Protein 3MWZ (pdb70)

GO terms:
  GO:0004869 cysteine-type endopeptidase inhibitor activity (F, IDA)

InterPro domains:
  IPR000010 Cystatin domain [PF00031] (28-117)
  IPR000010 Cystatin domain [SM00043] (21-130)
  IPR000010 Cystatin domain [cd00042] (24-129)
  IPR018073 Proteinase inhibitor I25, cystatin, conserved site [PS00287] (69-82)
  IPR046350 Cystatin superfamily [SSF54403] (25-129)

Foldseek 3Di:
DDDDDDQKDWDDPVPDVVLQCQQVVQQVVQLPDPPGFFGKGFPDWGWIWHDDQKMKIKIKTKIFGWPGTSVDDDDRVPTDDDPPTDIWIKIWIWIFHVGDIDTPDIGIDDD

Structure (mmCIF, N/CA/C/O backbone):
data_3MWZ
#
_entry.id   3MWZ
#
_cell.length_a   95.267
_cell.length_b   95.267
_cell.length_c   95.267
_cell.angle_alpha   90.00
_cell.angle_beta   90.00
_cell.angle_gamma   90.00
#
_symmetry.space_group_name_H-M   'I 2 3'
#
loop_
_entity.id
_entity.type
_entity.pdbx_description
1 polymer 'sialostatin L2'
2 non-polymer 'SULFATE ION'
3 water water
#
loop_
_atom_site.group_PDB
_atom_site.id
_atom_site.type_symbol
_atom_site.label_atom_id
_atom_site.label_alt_id
_atom_site.label_comp_id
_atom_site.label_asym_id
_atom_site.label_entity_id
_atom_site.label_seq_id
_atom_site.pdbx_PDB_ins_code
_atom_site.Cartn_x
_atom_site.Cartn_y
_atom_site.Cartn_z
_atom_site.occupancy
_atom_site.B_iso_or_equiv
_atom_site.auth_seq_id
_atom_site.auth_comp_id
_atom_site.auth_asym_id
_atom_site.auth_atom_id
_atom_site.pdbx_PDB_model_num
ATOM 9 N N . GLU A 1 2 ? 26.622 37.813 -8.942 1.00 17.22 2 GLU A N 1
ATOM 10 C CA . GLU A 1 2 ? 28.020 37.856 -9.359 1.00 16.59 2 GLU A CA 1
ATOM 11 C C . GLU A 1 2 ? 28.719 39.074 -8.779 1.00 15.73 2 GLU A C 1
ATOM 12 O O . GLU A 1 2 ? 28.116 40.125 -8.586 1.00 17.62 2 GLU A O 1
ATOM 18 N N . LEU A 1 3 ? 29.993 38.899 -8.473 1.00 13.90 3 LEU A N 1
ATOM 19 C CA . LEU A 1 3 ? 30.873 40.002 -8.169 1.00 13.63 3 LEU A CA 1
ATOM 20 C C . LEU A 1 3 ? 32.094 39.753 -9.050 1.00 12.85 3 LEU A C 1
ATOM 21 O O . LEU A 1 3 ? 32.752 38.717 -8.920 1.00 13.08 3 LEU A O 1
ATOM 26 N N . ALA A 1 4 ? 32.360 40.689 -9.960 1.00 13.13 4 ALA A N 1
ATOM 27 C CA . ALA A 1 4 ? 33.370 40.487 -11.013 1.00 13.67 4 ALA A CA 1
ATOM 28 C C . ALA A 1 4 ? 34.527 41.449 -10.831 1.00 14.16 4 ALA A C 1
ATOM 29 O O . ALA A 1 4 ? 34.367 42.664 -10.960 1.00 15.09 4 ALA A O 1
ATOM 31 N N . LEU A 1 5 ? 35.697 40.897 -10.513 1.00 15.61 5 LEU A N 1
ATOM 32 C CA . LEU A 1 5 ? 36.885 41.715 -10.303 1.00 17.30 5 LEU A CA 1
ATOM 33 C C . LEU A 1 5 ? 38.105 40.838 -10.532 1.00 17.69 5 LEU A C 1
ATOM 34 O O . LEU A 1 5 ? 38.122 39.694 -10.083 1.00 17.64 5 LEU A O 1
ATOM 39 N N . ARG A 1 6 ? 39.104 41.380 -11.230 1.00 19.57 6 ARG A N 1
ATOM 40 C CA . ARG A 1 6 ? 40.373 40.672 -11.442 1.00 21.14 6 ARG A CA 1
ATOM 41 C C . ARG A 1 6 ? 41.309 40.983 -10.286 1.00 21.39 6 ARG A C 1
ATOM 42 O O . ARG A 1 6 ? 41.670 42.136 -10.076 1.00 22.03 6 ARG A O 1
ATOM 50 N N . GLY A 1 7 ? 41.710 39.947 -9.552 1.00 21.97 7 GLY A N 1
ATOM 51 C CA . GLY A 1 7 ? 42.518 40.117 -8.344 1.00 22.88 7 GLY A CA 1
ATOM 52 C C . GLY A 1 7 ? 41.675 40.581 -7.167 1.00 22.58 7 GLY A C 1
ATOM 53 O O . GLY A 1 7 ? 40.448 40.650 -7.261 1.00 23.08 7 GLY A O 1
ATOM 54 N N . GLY A 1 8 ? 42.332 40.918 -6.063 1.00 22.65 8 GLY A N 1
ATOM 55 C CA . GLY A 1 8 ? 41.634 41.445 -4.896 1.00 21.31 8 G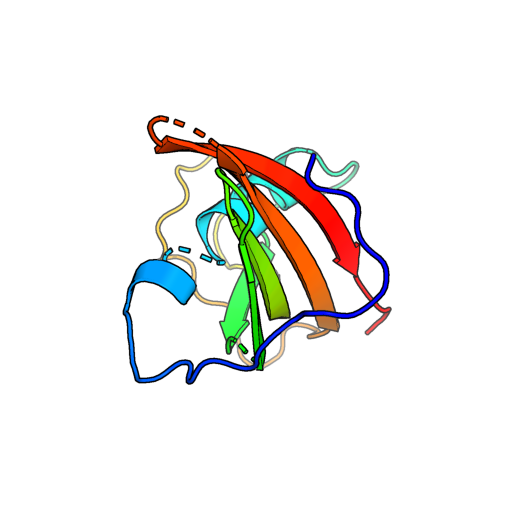LY A CA 1
ATOM 56 C C . GLY A 1 8 ? 41.069 40.397 -3.948 1.00 19.43 8 GLY A C 1
ATOM 57 O O . GLY A 1 8 ? 40.351 40.747 -3.007 1.00 19.76 8 GLY A O 1
ATOM 58 N N . TYR A 1 9 ? 41.353 39.120 -4.204 1.00 18.04 9 TYR A N 1
ATOM 59 C CA . TYR A 1 9 ? 41.035 38.085 -3.231 1.00 16.06 9 TYR A CA 1
ATOM 60 C C . TYR A 1 9 ? 42.032 38.149 -2.087 1.00 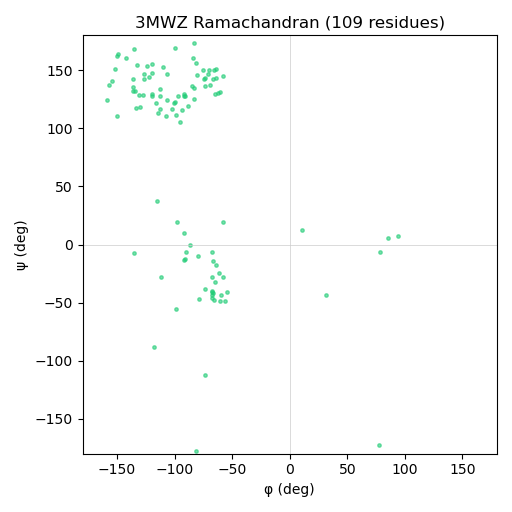16.34 9 TYR A C 1
ATOM 61 O O . TYR A 1 9 ? 43.233 38.416 -2.292 1.00 18.08 9 TYR A O 1
ATOM 70 N N . ARG A 1 10 ? 41.526 37.913 -0.884 1.00 14.09 10 ARG A N 1
ATOM 71 C CA . ARG A 1 10 ? 42.348 37.861 0.314 1.00 14.57 10 ARG A CA 1
ATOM 72 C C . ARG A 1 10 ? 42.200 36.478 0.914 1.00 12.33 10 ARG A C 1
ATOM 73 O O . ARG A 1 10 ? 41.091 35.995 1.099 1.00 11.59 10 ARG A O 1
ATOM 81 N N . GLU A 1 11 ? 43.322 35.828 1.215 1.00 11.78 11 GLU A N 1
ATOM 82 C CA . GLU A 1 11 ? 43.276 34.514 1.873 1.00 11.76 11 GLU A CA 1
ATOM 83 C C . GLU A 1 11 ? 42.772 34.633 3.317 1.00 11.84 11 GLU A C 1
ATOM 84 O O . GLU A 1 11 ? 43.143 35.563 4.051 1.00 13.40 11 GLU A O 1
ATOM 90 N N . ARG A 1 12 ? 41.897 33.699 3.684 1.00 10.72 12 ARG A N 1
ATOM 91 C CA . ARG A 1 12 ? 41.391 33.571 5.051 1.00 11.91 12 ARG A CA 1
ATOM 92 C C . ARG A 1 12 ? 41.769 32.192 5.554 1.00 12.38 12 ARG A C 1
ATOM 93 O O . ARG A 1 12 ? 41.962 31.273 4.769 1.00 13.35 12 ARG A O 1
ATOM 101 N N . SER A 1 13 ? 41.869 32.051 6.863 1.00 13.51 13 SER A N 1
ATOM 102 C CA . SER A 1 13 ? 42.178 30.753 7.447 1.00 13.49 13 SER A CA 1
ATOM 103 C C . SER A 1 13 ? 40.936 29.889 7.590 1.00 13.27 13 SER A C 1
ATOM 104 O O . SER A 1 13 ? 39.909 30.346 8.098 1.00 13.31 13 SER A O 1
ATOM 107 N N . ASN A 1 14 ? 41.056 28.618 7.199 1.00 13.31 14 ASN A N 1
ATOM 108 C CA . ASN A 1 14 ? 39.964 27.662 7.415 1.00 12.84 14 ASN A CA 1
ATOM 109 C C . ASN A 1 14 ? 39.697 27.326 8.890 1.00 13.47 14 ASN A C 1
ATOM 110 O O . ASN A 1 14 ? 38.713 26.658 9.200 1.00 14.22 14 ASN A O 1
ATOM 115 N N . GLN A 1 15 ? 40.559 27.824 9.779 1.00 13.78 15 GLN A N 1
ATOM 116 C CA . GLN A 1 15 ? 40.393 27.672 11.220 1.00 14.78 15 GLN A CA 1
ATOM 117 C C . GLN A 1 15 ? 39.607 28.816 11.838 1.00 15.78 15 GLN A C 1
ATOM 118 O O . GLN A 1 15 ? 39.205 28.727 13.000 1.00 17.11 15 GLN A O 1
ATOM 124 N N . ASP A 1 16 ? 39.402 29.892 11.079 1.00 15.27 16 ASP A N 1
ATOM 125 C CA . ASP A 1 16 ? 38.915 31.139 11.677 1.00 16.23 16 ASP A CA 1
ATOM 126 C C . ASP A 1 16 ? 37.398 31.300 11.684 1.00 16.17 16 ASP A C 1
ATOM 127 O O . ASP A 1 16 ? 36.883 32.186 12.364 1.00 17.62 16 ASP A O 1
ATOM 132 N N . ASP A 1 17 ? 36.684 30.472 10.931 1.00 15.12 17 ASP A N 1
ATOM 133 C CA . ASP A 1 17 ? 35.231 30.595 10.878 1.00 15.12 17 ASP A CA 1
ATOM 134 C C . ASP A 1 17 ? 34.614 29.297 10.408 1.00 15.13 17 ASP A C 1
ATOM 135 O O . ASP A 1 17 ? 34.962 28.808 9.342 1.00 14.93 17 ASP A O 1
ATOM 140 N N . PRO A 1 18 ? 33.681 28.733 11.197 1.00 15.42 18 PRO A N 1
ATOM 141 C CA . PRO A 1 18 ? 33.064 27.476 10.781 1.00 15.26 18 PRO A CA 1
ATOM 142 C C . PRO A 1 18 ? 32.193 27.616 9.523 1.00 14.15 18 PRO A C 1
ATOM 143 O O . PRO A 1 18 ? 31.850 26.616 8.898 1.00 14.78 18 PRO A O 1
ATOM 147 N N . GLU A 1 19 ? 31.866 28.845 9.131 1.00 13.73 19 GLU A N 1
ATOM 148 C CA . GLU A 1 19 ? 30.988 28.997 7.988 1.00 13.32 19 GLU A CA 1
ATOM 149 C C . GLU A 1 19 ? 31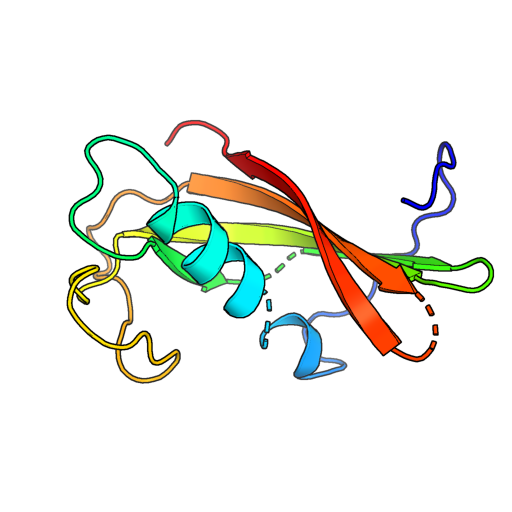.614 28.555 6.668 1.00 11.70 19 GLU A C 1
ATOM 150 O O . GLU A 1 19 ? 30.904 28.168 5.743 1.00 12.15 19 GLU A O 1
ATOM 156 N N . TYR A 1 20 ? 32.942 28.635 6.560 1.00 11.61 20 TYR A N 1
ATOM 157 C CA . TYR A 1 20 ? 33.578 28.205 5.322 1.00 10.79 20 TYR A CA 1
ATOM 158 C C . TYR A 1 20 ? 33.287 26.739 5.032 1.00 10.89 20 TYR A C 1
ATOM 159 O O . TYR A 1 20 ? 32.952 26.389 3.906 1.00 11.29 20 TYR A O 1
ATOM 168 N N . LEU A 1 21 ? 33.375 25.905 6.068 1.00 11.93 21 LEU A N 1
ATOM 169 C CA . LEU A 1 21 ? 33.068 24.483 5.943 1.00 12.03 21 LEU A CA 1
ATOM 170 C C . LEU A 1 21 ? 31.574 24.259 5.666 1.00 12.20 21 LEU A C 1
ATOM 171 O O . LEU A 1 21 ? 31.211 23.430 4.825 1.00 12.12 21 LEU A O 1
ATOM 176 N N . GLU A 1 22 ? 30.707 25.016 6.344 1.00 12.57 22 GLU A N 1
ATOM 177 C CA . GLU A 1 22 ? 29.268 24.925 6.079 1.00 13.81 22 GLU A CA 1
ATOM 178 C C . GLU A 1 22 ? 28.967 25.221 4.618 1.00 13.14 22 GLU A C 1
ATOM 179 O O . GLU A 1 22 ? 28.237 24.486 3.958 1.00 13.34 22 GLU A O 1
ATOM 193 N N . ALA A 1 24 ? 31.033 25.102 2.096 1.00 11.05 24 ALA A N 1
ATOM 194 C CA . ALA A 1 24 ? 31.627 24.069 1.259 1.00 10.77 24 ALA A CA 1
ATOM 195 C C . ALA A 1 24 ? 30.679 22.872 1.095 1.00 11.25 24 ALA A C 1
ATOM 196 O O . ALA A 1 24 ? 30.494 22.347 -0.014 1.00 11.43 24 ALA A O 1
ATOM 198 N N . HIS A 1 25 ? 30.059 22.453 2.195 1.00 11.34 25 HIS A N 1
ATOM 199 C CA . HIS A 1 25 ? 29.104 21.349 2.145 1.00 12.34 25 HIS A CA 1
ATOM 200 C C . HIS A 1 25 ? 27.862 21.722 1.357 1.00 12.87 25 HIS A C 1
ATOM 201 O O . HIS A 1 25 ? 27.372 20.920 0.559 1.00 13.91 25 HIS A O 1
ATOM 208 N N . TYR A 1 26 ? 27.378 22.947 1.561 1.00 13.13 26 TYR A N 1
ATOM 209 C CA . TYR A 1 26 ? 26.249 23.448 0.777 1.00 13.52 26 TYR A CA 1
ATOM 210 C C . TYR A 1 26 ? 26.546 23.378 -0.724 1.00 13.41 26 TYR A C 1
ATOM 211 O O . TYR A 1 26 ? 25.742 22.873 -1.498 1.00 13.96 26 TYR A O 1
ATOM 220 N N . ALA A 1 27 ? 27.711 23.876 -1.128 1.00 12.84 27 ALA A N 1
ATOM 221 C CA . ALA A 1 27 ? 28.030 23.951 -2.549 1.00 12.71 27 ALA A CA 1
ATOM 222 C C . ALA A 1 27 ? 28.212 22.567 -3.158 1.00 12.86 27 ALA A C 1
ATOM 223 O O . ALA A 1 27 ? 27.690 22.278 -4.236 1.00 13.03 27 ALA A O 1
ATOM 225 N N . THR A 1 28 ? 28.927 21.710 -2.434 1.00 12.80 28 THR A N 1
ATOM 226 C CA . THR A 1 28 ? 29.260 20.380 -2.922 1.00 13.19 28 THR A CA 1
ATOM 227 C C . THR A 1 28 ? 28.028 19.491 -3.046 1.00 14.30 28 THR A C 1
ATOM 228 O O . THR A 1 28 ? 27.834 18.813 -4.063 1.00 14.56 28 THR A O 1
ATOM 232 N N . SER A 1 29 ? 27.186 19.500 -2.019 1.00 14.53 29 SER A N 1
ATOM 233 C CA . SER A 1 29 ? 25.972 18.688 -2.072 1.00 15.83 29 SER A CA 1
ATOM 234 C C . SER A 1 29 ? 24.991 19.201 -3.135 1.00 16.54 29 SER A C 1
ATOM 235 O O . SER A 1 29 ? 24.371 18.406 -3.851 1.00 17.59 29 SER A O 1
ATOM 238 N N . THR A 1 30 ? 2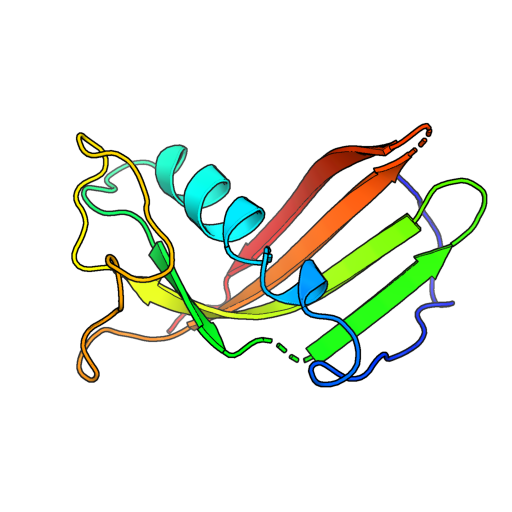4.853 20.522 -3.247 1.00 16.37 30 THR A N 1
ATOM 239 C CA . THR A 1 30 ? 23.932 21.118 -4.218 1.00 17.39 30 THR A CA 1
ATOM 240 C C . THR A 1 30 ? 24.376 20.846 -5.653 1.00 18.00 30 THR A C 1
ATOM 241 O O . THR A 1 30 ? 23.575 20.428 -6.496 1.00 19.20 30 THR A O 1
ATOM 245 N N . TRP A 1 31 ? 25.656 21.077 -5.923 1.00 17.85 31 TRP A N 1
ATOM 246 C CA . TRP A 1 31 ? 26.210 20.819 -7.246 1.00 18.99 31 TRP A CA 1
ATOM 247 C C . TRP A 1 31 ? 26.082 19.344 -7.631 1.00 20.05 31 TRP A C 1
ATOM 248 O O . TRP A 1 31 ? 25.608 19.013 -8.725 1.00 20.48 31 TRP A O 1
ATOM 259 N N . SER A 1 32 ? 26.486 18.448 -6.734 1.00 20.72 32 SER A N 1
ATOM 260 C CA . SER A 1 32 ? 26.540 17.035 -7.105 1.00 22.50 32 SER A CA 1
ATOM 261 C C . SER A 1 32 ? 25.147 16.470 -7.401 1.00 24.26 32 SER A C 1
ATOM 262 O O . SER A 1 32 ? 24.997 15.625 -8.286 1.00 25.28 32 SER A O 1
ATOM 265 N N . ALA A 1 33 ? 24.129 16.986 -6.710 1.00 25.05 33 ALA A N 1
ATOM 266 C CA . ALA A 1 33 ? 22.739 16.593 -6.953 1.00 27.22 33 ALA A CA 1
ATOM 267 C C . ALA A 1 33 ? 22.261 16.925 -8.374 1.00 28.29 33 ALA A C 1
ATOM 268 O O . ALA A 1 33 ? 21.342 16.277 -8.889 1.00 30.02 33 ALA A O 1
ATOM 270 N N . GLN A 1 34 ? 22.893 17.920 -8.999 1.00 28.53 34 GLN A N 1
ATOM 271 C CA . GLN A 1 34 ? 22.521 18.378 -10.346 1.00 29.98 34 GLN A CA 1
ATOM 272 C C . GLN A 1 34 ? 23.269 17.652 -11.471 1.00 30.58 34 GLN A C 1
ATOM 273 O O . GLN A 1 34 ? 22.961 17.857 -12.648 1.00 31.26 34 GLN A O 1
ATOM 279 N N . GLN A 1 35 ? 24.237 16.809 -11.114 1.00 30.83 35 GLN A N 1
ATOM 280 C CA . GLN A 1 35 ? 25.114 16.169 -12.104 1.00 31.79 35 GLN A CA 1
ATOM 281 C C . GLN A 1 35 ? 24.528 14.891 -12.707 1.00 33.72 35 GLN A C 1
ATOM 282 O O . GLN A 1 35 ? 23.984 14.059 -11.980 1.00 34.11 35 GLN A O 1
ATOM 288 N N . PRO A 1 36 ? 24.645 14.734 -14.042 1.00 35.17 36 PRO A N 1
ATOM 289 C CA . PRO A 1 36 ? 24.147 13.560 -14.769 1.00 36.90 36 PRO A CA 1
ATOM 290 C C . PRO A 1 36 ? 24.894 12.270 -14.426 1.00 37.41 36 PRO A C 1
ATOM 291 O O . PRO A 1 36 ? 26.114 12.292 -14.220 1.00 37.09 36 PRO A O 1
ATOM 295 N N . GLY A 1 37 ? 24.153 11.164 -14.360 1.00 38.70 37 GLY A N 1
ATOM 296 C CA . GLY A 1 37 ? 24.719 9.840 -14.092 1.00 39.09 37 GLY A CA 1
ATOM 297 C C . GLY A 1 37 ? 25.035 9.581 -12.630 1.00 38.26 37 GLY A C 1
ATOM 298 O O . GLY A 1 37 ? 25.391 8.460 -12.247 1.00 39.11 37 GLY A O 1
ATOM 299 N N . LYS A 1 38 ? 24.889 10.623 -11.814 1.00 36.87 38 LYS A N 1
ATOM 300 C CA . LYS A 1 38 ? 25.253 10.590 -10.405 1.00 35.45 38 LYS A CA 1
ATOM 301 C C . LYS A 1 38 ? 24.257 9.783 -9.571 1.00 35.36 38 LYS A C 1
ATOM 302 O O . LYS A 1 38 ? 23.045 9.918 -9.741 1.00 36.39 38 LYS A O 1
ATOM 308 N N . THR A 1 39 ? 24.776 8.952 -8.669 1.00 34.07 39 THR A N 1
ATOM 309 C CA . THR A 1 39 ? 23.931 8.149 -7.778 1.00 33.69 39 THR A CA 1
ATOM 310 C C . THR A 1 39 ? 24.035 8.587 -6.318 1.00 31.97 39 THR A C 1
ATOM 311 O O . THR A 1 39 ? 23.089 8.423 -5.542 1.00 32.57 39 THR A O 1
ATOM 315 N N . HIS A 1 40 ? 25.190 9.141 -5.957 1.00 29.31 40 HIS A N 1
ATOM 316 C CA . HIS A 1 40 ? 25.480 9.554 -4.589 1.00 27.32 40 HIS A CA 1
ATOM 317 C C . HIS A 1 40 ? 25.876 11.030 -4.536 1.00 24.91 40 HIS A C 1
ATOM 318 O O . HIS A 1 40 ? 26.371 11.574 -5.514 1.00 24.12 40 HIS A O 1
ATOM 325 N N . PHE A 1 41 ? 25.654 11.673 -3.394 1.00 23.01 41 PHE A N 1
ATOM 326 C CA . PHE A 1 41 ? 26.214 13.005 -3.164 1.00 20.92 41 PHE A CA 1
ATOM 327 C C . PHE A 1 41 ? 27.731 12.916 -3.146 1.00 19.56 41 PHE A C 1
ATOM 328 O O . PHE A 1 41 ? 28.297 11.936 -2.660 1.00 20.00 41 PHE A O 1
ATOM 336 N N . ASP A 1 42 ? 28.392 13.933 -3.684 1.00 18.11 42 ASP A N 1
ATOM 337 C CA . ASP A 1 42 ? 29.781 14.160 -3.332 1.00 17.26 42 ASP A CA 1
ATOM 338 C C . ASP A 1 42 ? 29.816 14.910 -2.009 1.00 16.00 42 ASP A C 1
ATOM 339 O O . ASP A 1 42 ? 28.850 15.580 -1.622 1.00 15.97 42 ASP A O 1
ATOM 344 N N . THR A 1 43 ? 30.932 14.788 -1.298 1.00 14.47 43 THR A N 1
ATOM 345 C CA . THR A 1 43 ? 31.075 15.441 -0.003 1.00 14.09 43 THR A CA 1
ATOM 346 C C . THR A 1 43 ? 32.444 16.109 0.128 1.00 13.00 43 THR A C 1
ATOM 347 O O . THR A 1 43 ? 33.328 15.895 -0.697 1.00 12.85 43 THR A O 1
ATOM 351 N N . VAL A 1 44 ? 32.591 16.926 1.162 1.00 12.37 44 VAL A N 1
ATOM 352 C CA . VAL A 1 44 ? 33.828 17.678 1.389 1.00 12.03 44 VAL A CA 1
ATOM 353 C C . VAL A 1 44 ? 34.755 16.907 2.313 1.00 11.65 44 VAL A C 1
ATOM 354 O O . VAL A 1 44 ? 34.421 16.652 3.473 1.00 13.47 44 VAL A O 1
ATOM 358 N N . VAL A 1 45 ? 35.911 16.519 1.788 1.00 11.42 45 VAL A N 1
ATOM 359 C CA . VAL A 1 45 ? 36.964 15.902 2.596 1.00 11.34 45 VAL A CA 1
ATOM 360 C C . VAL A 1 45 ? 37.730 16.971 3.374 1.00 11.34 45 VAL A C 1
ATOM 361 O O . VAL A 1 45 ? 37.939 16.837 4.576 1.00 11.43 45 VAL A O 1
ATOM 365 N N . GLU A 1 46 ? 38.121 18.045 2.700 1.00 10.59 46 GLU A N 1
ATOM 366 C CA . GLU A 1 46 ? 38.850 19.115 3.369 1.00 10.03 46 GLU A CA 1
ATOM 367 C C . GLU A 1 46 ? 38.643 20.435 2.627 1.00 9.89 46 GLU A C 1
ATOM 368 O O . GLU A 1 46 ? 38.625 20.455 1.403 1.00 10.48 46 GLU A O 1
ATOM 374 N N . VAL A 1 47 ? 38.489 21.518 3.385 1.00 9.86 47 VAL A N 1
ATOM 375 C CA . VAL A 1 47 ? 38.611 22.864 2.829 1.00 9.49 47 VAL A CA 1
ATOM 376 C C . VAL A 1 47 ? 40.094 23.200 2.815 1.00 9.37 47 VAL A C 1
ATOM 377 O O . VAL A 1 47 ? 40.692 23.452 3.858 1.00 11.18 47 VAL A O 1
ATOM 389 N N . LYS A 1 49 ? 41.762 25.691 0.896 1.00 9.33 49 LYS A N 1
ATOM 390 C CA . LYS A 1 49 ? 42.085 27.108 0.837 1.00 9.91 49 LYS A CA 1
ATOM 391 C C . LYS A 1 49 ? 40.781 27.889 0.852 1.00 9.10 49 LYS A C 1
ATOM 392 O O . LYS A 1 49 ? 39.784 27.460 0.260 1.00 9.25 49 LYS A O 1
ATOM 398 N N . VAL A 1 50 ? 40.822 29.049 1.508 1.00 8.21 50 VAL A N 1
ATOM 399 C CA . VAL A 1 50 ? 39.695 29.984 1.564 1.00 8.61 50 VAL A CA 1
ATOM 400 C C . VAL A 1 50 ? 40.192 31.371 1.132 1.00 8.46 50 VAL A C 1
ATOM 401 O O . VAL A 1 50 ? 41.186 31.872 1.650 1.00 9.50 50 VAL A O 1
ATOM 405 N N . GLU A 1 51 ? 39.487 31.991 0.185 1.00 8.84 51 GLU A N 1
ATOM 406 C CA . GLU A 1 51 ? 39.809 33.357 -0.241 1.00 9.99 51 GLU A CA 1
ATOM 407 C C . GLU A 1 51 ? 38.515 34.121 -0.370 1.00 9.64 51 GLU A C 1
ATOM 408 O O . GLU A 1 51 ? 37.517 33.576 -0.830 1.00 10.07 51 GLU A O 1
ATOM 414 N N . THR A 1 52 ? 38.524 35.395 0.005 1.00 10.13 52 THR A N 1
ATOM 415 C CA . THR A 1 52 ? 37.311 36.204 -0.150 1.00 11.07 52 THR A CA 1
ATOM 416 C C . THR A 1 52 ? 37.569 37.561 -0.800 1.00 12.08 52 THR A C 1
ATOM 417 O O . THR A 1 52 ? 38.665 38.105 -0.691 1.00 12.32 52 THR A O 1
ATOM 421 N N . GLN A 1 53 ? 36.529 38.101 -1.438 1.00 12.60 53 GLN A N 1
ATOM 422 C CA . GLN A 1 53 ? 36.558 39.345 -2.210 1.00 14.43 53 GLN A CA 1
ATOM 423 C C . GLN A 1 53 ? 35.279 40.052 -1.780 1.00 14.42 53 GLN A C 1
ATOM 424 O O . GLN A 1 53 ? 34.219 39.432 -1.789 1.00 14.81 53 GLN A O 1
ATOM 430 N N . THR A 1 54 ? 35.343 41.333 -1.424 1.00 14.58 54 THR A N 1
ATOM 431 C CA . THR A 1 54 ? 34.150 42.033 -0.966 1.00 15.09 54 THR A CA 1
ATOM 432 C C . THR A 1 54 ? 34.031 43.399 -1.614 1.00 15.40 54 THR A C 1
ATOM 433 O O . THR A 1 54 ? 35.007 44.147 -1.674 1.00 16.36 54 THR A O 1
ATOM 437 N N . VAL A 1 55 ? 32.835 43.694 -2.116 1.00 15.28 55 VAL A N 1
ATOM 438 C CA . VAL A 1 55 ? 32.449 45.061 -2.495 1.00 16.57 55 VAL A CA 1
ATOM 439 C C . VAL A 1 55 ? 31.259 45.436 -1.604 1.00 16.85 55 VAL A C 1
ATOM 440 O O . VAL A 1 55 ? 31.456 45.965 -0.509 1.00 18.95 55 VAL A O 1
ATOM 444 N N . ALA A 1 56 ? 30.039 45.132 -2.032 1.00 16.72 56 ALA A N 1
ATOM 445 C CA . ALA A 1 56 ? 28.896 45.154 -1.128 1.00 16.39 56 ALA A CA 1
ATOM 446 C C . ALA A 1 56 ? 28.619 43.718 -0.676 1.00 15.73 56 ALA A C 1
ATOM 447 O O . ALA A 1 56 ? 28.611 43.419 0.528 1.00 16.23 56 ALA A O 1
ATOM 449 N N . GLY A 1 57 ? 28.431 42.825 -1.644 1.00 14.19 57 GLY A N 1
ATOM 450 C CA . GLY A 1 57 ? 28.401 41.400 -1.387 1.00 13.01 57 GLY A CA 1
ATOM 451 C C . GLY A 1 57 ? 29.815 40.858 -1.294 1.00 12.13 57 GLY A C 1
ATOM 452 O O . GLY A 1 57 ? 30.808 41.603 -1.398 1.00 12.86 57 GLY A O 1
ATOM 453 N N . THR A 1 58 ? 29.896 39.546 -1.107 1.00 11.76 58 THR A N 1
ATOM 454 C CA . THR A 1 58 ? 31.180 38.872 -0.938 1.00 11.67 58 THR A CA 1
ATOM 455 C C . THR A 1 58 ? 31.207 37.596 -1.765 1.00 10.75 58 THR A C 1
ATOM 456 O O . THR A 1 58 ? 30.223 36.843 -1.789 1.00 11.40 58 THR A O 1
ATOM 460 N N . ASN A 1 59 ? 32.328 37.379 -2.449 1.00 10.46 59 ASN A N 1
ATOM 461 C CA . ASN A 1 59 ? 32.683 36.080 -3.033 1.00 9.93 59 ASN A CA 1
ATOM 462 C C . ASN A 1 59 ? 33.515 35.261 -2.062 1.00 9.79 59 ASN A C 1
ATOM 463 O O . ASN A 1 59 ? 34.503 35.761 -1.499 1.00 10.43 59 ASN A O 1
ATOM 468 N N . TYR A 1 60 ? 33.104 34.011 -1.851 1.00 8.75 60 TYR A N 1
ATOM 469 C CA . TYR A 1 60 ? 33.915 33.053 -1.111 1.00 8.51 60 TYR A CA 1
ATOM 470 C C . TYR A 1 60 ? 34.443 32.063 -2.124 1.00 8.57 60 TYR A C 1
ATOM 471 O O . TYR A 1 60 ? 33.666 31.294 -2.701 1.00 8.93 60 TYR A O 1
ATOM 480 N N . ARG A 1 61 ? 35.752 32.105 -2.380 1.00 8.08 61 ARG A N 1
ATOM 481 C CA . ARG A 1 61 ? 36.375 31.136 -3.294 1.00 8.38 61 ARG A CA 1
ATOM 482 C C . ARG A 1 61 ? 37.022 30.048 -2.448 1.00 8.29 61 ARG A C 1
ATOM 483 O O . ARG A 1 61 ? 37.975 30.302 -1.713 1.00 8.46 61 ARG A O 1
ATOM 491 N N . LEU A 1 62 ? 36.444 28.854 -2.525 1.00 8.26 62 LEU A N 1
ATOM 492 C CA . LEU A 1 62 ? 36.864 27.749 -1.685 1.00 8.41 62 LEU A CA 1
ATOM 493 C C . LEU A 1 62 ? 37.494 26.688 -2.551 1.00 8.78 62 LEU A C 1
ATOM 494 O O . LEU A 1 62 ? 36.888 26.258 -3.538 1.00 10.04 62 LEU A O 1
ATOM 499 N N . THR A 1 63 ? 38.706 26.281 -2.176 1.00 8.46 63 THR A N 1
ATOM 500 C CA . THR A 1 63 ? 39.410 25.190 -2.846 1.00 8.71 63 THR A CA 1
ATOM 501 C C . THR A 1 63 ? 39.269 23.963 -1.959 1.00 8.56 63 THR A C 1
ATOM 502 O O . THR A 1 63 ? 39.729 23.963 -0.811 1.00 9.38 63 THR A O 1
ATOM 506 N N . LEU A 1 64 ? 38.595 22.951 -2.498 1.00 8.46 64 LEU A N 1
ATOM 507 C CA . LEU A 1 64 ? 38.119 21.805 -1.712 1.00 8.46 64 LEU A CA 1
ATOM 508 C C . LEU A 1 64 ? 38.713 20.520 -2.218 1.00 8.91 64 LEU A C 1
ATOM 509 O O . LEU A 1 64 ? 38.928 20.359 -3.417 1.00 10.53 64 LEU A O 1
ATOM 514 N N . LYS A 1 65 ? 38.938 19.580 -1.301 1.00 9.23 65 LYS A N 1
ATOM 515 C CA . LYS A 1 65 ? 39.101 18.192 -1.717 1.00 9.44 65 LYS A CA 1
ATOM 516 C C . LYS A 1 65 ? 37.758 17.506 -1.531 1.00 10.02 65 LYS A C 1
ATOM 517 O O . LYS A 1 65 ? 37.162 17.598 -0.470 1.00 10.12 65 LYS A O 1
ATOM 523 N N . VAL A 1 66 ? 37.289 16.855 -2.593 1.00 10.72 66 VAL A N 1
ATOM 524 C CA . VAL A 1 66 ? 35.945 16.291 -2.684 1.00 11.85 66 VAL A CA 1
ATOM 525 C C . VAL A 1 66 ? 36.044 14.826 -3.077 1.00 11.97 66 VAL A C 1
ATOM 526 O O . VAL A 1 66 ? 36.958 14.429 -3.800 1.00 12.55 66 VAL A O 1
ATOM 530 N N . ALA A 1 67 ? 35.112 14.024 -2.572 1.00 12.81 67 ALA A N 1
ATOM 531 C CA . ALA A 1 67 ? 35.036 12.613 -2.949 1.00 13.46 67 ALA A CA 1
ATOM 532 C C . ALA A 1 67 ? 33.587 12.169 -2.863 1.00 15.03 67 ALA A C 1
ATOM 533 O O . ALA A 1 67 ? 32.774 12.841 -2.233 1.00 14.43 67 ALA A O 1
ATOM 535 N N . GLU A 1 68 ? 33.274 11.052 -3.510 1.00 16.55 68 GLU A N 1
ATOM 536 C CA . GLU A 1 68 ? 31.932 10.480 -3.452 1.00 18.96 68 GLU A CA 1
ATOM 537 C C . GLU A 1 68 ? 31.589 10.096 -2.021 1.00 19.46 68 GLU A C 1
ATOM 538 O O . GLU A 1 68 ? 32.380 9.432 -1.341 1.00 19.75 68 GLU A O 1
ATOM 544 N N . SER A 1 69 ? 30.415 10.527 -1.573 1.00 20.65 69 SER A N 1
ATOM 545 C CA . SER A 1 69 ? 29.918 10.179 -0.248 1.00 22.43 69 SER A CA 1
ATOM 546 C C . SER A 1 69 ? 29.252 8.812 -0.238 1.00 24.58 69 SER A C 1
ATOM 547 O O . SER A 1 69 ? 29.042 8.187 -1.281 1.00 24.78 69 SER A O 1
ATOM 550 N N . THR A 1 70 ? 28.909 8.374 0.967 1.00 26.44 70 THR A N 1
ATOM 551 C CA . THR A 1 70 ? 28.191 7.130 1.175 1.00 28.97 70 THR A CA 1
ATOM 552 C C . THR A 1 70 ? 26.673 7.361 1.204 1.00 29.95 70 THR A C 1
ATOM 553 O O . THR A 1 70 ? 25.907 6.456 1.531 1.00 31.62 70 THR A O 1
ATOM 557 N N . CYS A 1 71 ? 26.243 8.572 0.848 1.00 29.40 71 CYS A N 1
ATOM 558 C CA . CYS A 1 71 ? 24.814 8.915 0.832 1.00 30.22 71 CYS A CA 1
ATOM 559 C C . CYS A 1 71 ? 24.242 9.016 -0.577 1.00 30.27 71 CYS A C 1
ATOM 560 O O . CYS A 1 71 ? 24.744 9.769 -1.409 1.00 29.11 71 CYS A O 1
ATOM 563 N N . GLU A 1 72 ? 23.185 8.249 -0.833 1.00 31.15 72 GLU A N 1
ATOM 564 C CA . GLU A 1 72 ? 22.489 8.288 -2.120 1.00 31.55 72 GLU A CA 1
ATOM 565 C C . GLU A 1 72 ? 21.723 9.599 -2.304 1.00 30.94 72 GLU A C 1
ATOM 566 O O . GLU A 1 72 ? 21.281 10.205 -1.327 1.00 30.28 72 GLU A O 1
ATOM 572 N N . LEU A 1 73 ? 21.575 10.032 -3.556 1.00 30.97 73 LEU A N 1
ATOM 573 C CA . LEU A 1 73 ? 20.890 11.292 -3.877 1.00 31.16 73 LEU A CA 1
ATOM 574 C C . LEU A 1 73 ? 19.409 11.298 -3.497 1.00 32.94 73 LEU A C 1
ATOM 575 O O . LEU A 1 73 ? 18.792 12.363 -3.390 1.00 32.92 73 LEU A O 1
ATOM 580 N N . THR A 1 74 ? 18.857 10.104 -3.291 1.00 34.74 74 THR A N 1
ATOM 581 C CA . THR A 1 74 ? 17.469 9.933 -2.869 1.00 36.91 74 THR A CA 1
ATOM 582 C C . THR A 1 74 ? 17.294 10.158 -1.361 1.00 37.19 74 THR A C 1
ATOM 583 O O . THR A 1 74 ? 16.165 10.227 -0.865 1.00 38.25 74 THR A O 1
ATOM 587 N N . SER A 1 75 ? 18.412 10.271 -0.645 1.00 36.20 75 SER A N 1
ATOM 588 C CA . SER A 1 75 ? 18.403 10.576 0.786 1.00 36.51 75 SER A CA 1
ATOM 589 C C . SER A 1 75 ? 18.688 12.057 1.051 1.00 35.26 75 SER A C 1
ATOM 590 O O . SER A 1 75 ? 19.085 12.794 0.143 1.00 34.34 75 SER A O 1
ATOM 593 N N . THR A 1 76 ? 18.474 12.486 2.296 1.00 35.22 76 THR A N 1
ATOM 594 C CA . THR A 1 76 ? 18.779 13.856 2.714 1.00 34.04 76 THR A CA 1
ATOM 595 C C . THR A 1 76 ? 20.259 13.976 3.077 1.00 32.24 76 THR A C 1
ATOM 596 O O . THR A 1 76 ? 20.768 13.228 3.917 1.00 32.41 76 THR A O 1
ATOM 600 N N . TYR A 1 77 ? 20.947 14.918 2.440 1.00 30.70 77 TYR A N 1
ATOM 601 C CA . TYR A 1 77 ? 22.359 15.144 2.725 1.00 28.95 77 TYR A CA 1
ATOM 602 C C . TYR A 1 77 ? 22.568 15.633 4.153 1.00 29.63 77 TYR A C 1
ATOM 603 O O . TYR A 1 77 ? 21.913 16.575 4.602 1.00 29.91 77 TYR A O 1
ATOM 612 N N . ASN A 1 78 ? 23.486 14.977 4.854 1.00 30.05 78 ASN A N 1
ATOM 613 C CA . ASN A 1 78 ? 23.876 15.375 6.196 1.00 31.27 78 ASN A CA 1
ATOM 614 C C . ASN A 1 78 ? 25.396 15.361 6.284 1.00 31.15 78 ASN A C 1
ATOM 615 O O . ASN A 1 78 ? 26.029 14.318 6.117 1.00 31.14 78 ASN A O 1
ATOM 620 N N . LYS A 1 79 ? 25.963 16.535 6.544 1.00 31.84 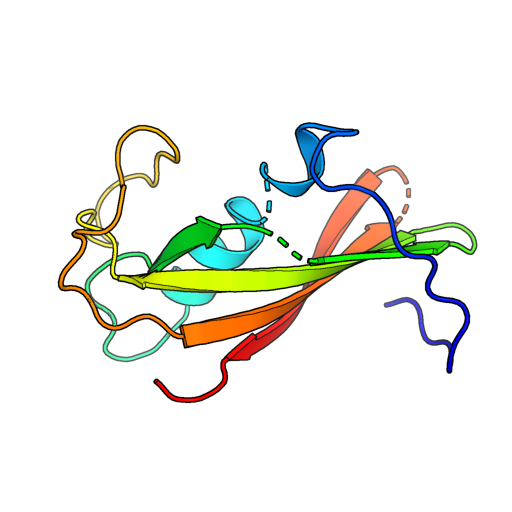79 LYS A N 1
ATOM 621 C CA . LYS A 1 79 ? 27.410 16.739 6.590 1.00 32.48 79 LYS A CA 1
ATOM 622 C C . LYS A 1 79 ? 28.164 15.806 7.547 1.00 33.15 79 LYS A C 1
ATOM 623 O O . LYS A 1 79 ? 29.242 15.321 7.209 1.00 33.50 79 LYS A O 1
ATOM 629 N N . ASP A 1 80 ? 27.607 15.552 8.730 1.00 34.35 80 ASP A N 1
ATOM 630 C CA . ASP A 1 80 ? 28.293 14.694 9.707 1.00 34.71 80 ASP A CA 1
ATOM 631 C C . ASP A 1 80 ? 27.818 13.239 9.708 1.00 35.07 80 ASP A C 1
ATOM 632 O O . ASP A 1 80 ? 28.053 12.501 10.667 1.00 36.07 80 ASP A O 1
ATOM 637 N N . THR A 1 81 ? 27.177 12.824 8.617 1.00 34.33 81 THR A N 1
ATOM 638 C CA . THR A 1 81 ? 26.748 11.438 8.456 1.00 34.16 81 THR A CA 1
ATOM 639 C C . THR A 1 81 ? 27.052 10.866 7.053 1.00 32.83 81 THR A C 1
ATOM 640 O O . THR A 1 81 ? 26.883 9.664 6.810 1.00 33.50 81 THR A O 1
ATOM 644 N N . CYS A 1 82 ? 27.516 11.726 6.146 1.00 30.34 82 CYS A N 1
ATOM 645 C CA . CYS A 1 82 ? 27.728 11.347 4.746 1.00 28.97 82 CYS A CA 1
ATOM 646 C C . CYS A 1 82 ? 29.196 11.393 4.323 1.00 27.00 82 CYS A C 1
ATOM 647 O O . CYS A 1 82 ? 29.508 11.786 3.199 1.00 27.45 82 CYS A O 1
ATOM 650 N N . GLN A 1 83 ? 30.092 10.993 5.218 1.00 25.15 83 GLN A N 1
ATOM 651 C CA . GLN A 1 83 ? 31.531 11.041 4.955 1.00 23.25 83 GLN A CA 1
ATOM 652 C C . GLN A 1 83 ? 31.959 10.086 3.839 1.00 21.92 83 GLN A C 1
ATOM 653 O O . GLN A 1 83 ? 31.347 9.034 3.646 1.00 22.67 83 GLN A O 1
ATOM 659 N N . ALA A 1 84 ? 33.017 10.460 3.120 1.00 19.74 84 ALA A N 1
ATOM 660 C CA . ALA A 1 84 ? 33.604 9.615 2.085 1.00 19.18 84 ALA A CA 1
ATOM 661 C C . ALA A 1 84 ? 34.524 8.564 2.689 1.00 19.18 84 ALA A C 1
ATOM 662 O O . ALA A 1 84 ? 35.186 8.817 3.694 1.00 19.03 84 ALA A O 1
ATOM 664 N N . ASN A 1 85 ? 34.559 7.392 2.063 1.00 19.49 85 ASN A N 1
ATOM 665 C CA . ASN A 1 85 ? 35.527 6.351 2.412 1.00 20.15 85 ASN A CA 1
ATOM 666 C C . ASN A 1 85 ? 36.907 6.772 1.959 1.00 19.42 85 ASN A C 1
ATOM 667 O O . ASN A 1 85 ? 37.043 7.427 0.936 1.00 18.01 85 ASN A O 1
ATOM 672 N N . ALA A 1 86 ? 37.930 6.382 2.713 1.00 19.81 86 ALA A N 1
ATOM 673 C CA . ALA A 1 86 ? 39.310 6.733 2.371 1.00 20.35 86 ALA A CA 1
ATOM 674 C C . ALA A 1 86 ? 39.742 6.251 0.986 1.00 20.99 86 ALA A C 1
ATOM 675 O O . ALA A 1 86 ? 40.601 6.873 0.358 1.00 22.00 86 ALA A O 1
ATOM 677 N N . ASN A 1 87 ? 39.141 5.165 0.506 1.00 21.46 87 ASN A N 1
ATOM 678 C CA . ASN A 1 87 ? 39.501 4.621 -0.802 1.00 21.85 87 ASN A CA 1
ATOM 679 C C . ASN A 1 87 ? 38.749 5.230 -1.994 1.00 21.28 87 ASN A C 1
ATOM 680 O O . ASN A 1 87 ? 38.986 4.846 -3.145 1.00 22.38 87 ASN A O 1
ATOM 685 N N . ALA A 1 88 ? 37.849 6.175 -1.724 1.00 19.74 88 ALA A N 1
ATOM 686 C CA . ALA A 1 88 ? 37.126 6.847 -2.805 1.00 19.10 88 ALA A CA 1
ATOM 687 C C . ALA A 1 88 ? 38.068 7.809 -3.513 1.00 18.15 88 ALA A C 1
ATOM 688 O O . ALA A 1 88 ? 38.922 8.427 -2.880 1.00 18.53 88 ALA A O 1
ATOM 690 N N . ALA A 1 89 ? 37.918 7.923 -4.830 1.00 18.15 89 ALA A N 1
ATOM 691 C CA . ALA A 1 89 ? 38.732 8.852 -5.617 1.00 17.22 89 ALA A CA 1
ATOM 692 C C . ALA A 1 89 ? 38.503 10.273 -5.152 1.00 15.69 89 ALA A C 1
ATOM 693 O O . ALA A 1 89 ? 37.361 10.715 -5.026 1.00 15.91 89 ALA A O 1
ATOM 695 N N . GLN A 1 90 ? 39.595 10.985 -4.924 1.00 14.04 90 GLN A N 1
ATOM 696 C CA . GLN A 1 90 ? 39.517 12.375 -4.490 1.00 13.51 90 GLN A CA 1
ATOM 697 C C . GLN A 1 90 ? 39.901 13.289 -5.620 1.00 13.62 90 GLN A C 1
ATOM 698 O O . GLN A 1 90 ? 40.762 12.961 -6.451 1.00 15.21 90 GLN A O 1
ATOM 704 N N . ARG A 1 91 ? 39.262 14.449 -5.647 1.00 12.98 91 ARG A N 1
ATOM 705 C CA . ARG A 1 91 ? 39.654 15.465 -6.606 1.00 13.55 91 ARG A CA 1
ATOM 706 C C . ARG A 1 91 ? 39.557 16.837 -5.985 1.00 11.88 91 ARG A C 1
ATOM 707 O O . ARG A 1 91 ? 38.871 17.048 -4.984 1.00 12.15 91 ARG A O 1
ATOM 715 N N . THR A 1 92 ? 40.250 17.773 -6.603 1.00 12.15 92 THR A N 1
ATOM 716 C CA . THR A 1 92 ? 40.224 19.160 -6.168 1.00 12.79 92 THR A CA 1
ATOM 717 C C . THR A 1 92 ? 39.119 19.873 -6.914 1.00 13.83 92 THR A C 1
ATOM 718 O O . THR A 1 92 ? 39.049 19.802 -8.149 1.00 15.13 92 THR A O 1
ATOM 722 N N . CYS A 1 93 ? 38.237 20.540 -6.168 1.00 13.94 93 CYS A 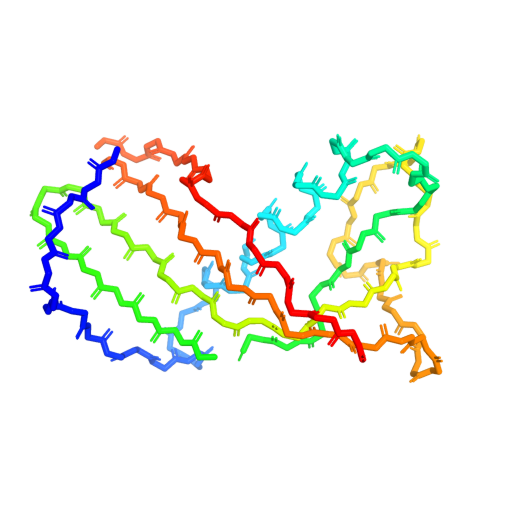N 1
ATOM 723 C CA . CYS A 1 93 ? 37.190 21.357 -6.775 1.00 14.68 93 CYS A CA 1
ATOM 724 C C . CYS A 1 93 ? 37.312 22.779 -6.260 1.00 14.54 93 CYS A C 1
ATOM 725 O O . CYS A 1 93 ? 37.670 22.993 -5.104 1.00 16.05 93 CYS A O 1
ATOM 728 N N . THR A 1 94 ? 37.034 23.743 -7.127 1.00 13.51 94 THR A N 1
ATOM 729 C CA . THR A 1 94 ? 37.063 25.146 -6.729 1.00 12.73 94 THR A CA 1
ATOM 730 C C . THR A 1 94 ? 35.679 25.700 -6.951 1.00 12.28 94 THR A C 1
ATOM 731 O O . THR A 1 94 ? 35.111 25.563 -8.035 1.00 12.85 94 THR A O 1
ATOM 735 N N . THR A 1 95 ? 35.137 26.325 -5.913 1.00 10.92 95 THR A N 1
ATOM 736 C CA . THR A 1 95 ? 33.823 26.926 -6.013 1.00 11.09 95 THR A CA 1
ATOM 737 C C . THR A 1 95 ? 33.865 28.389 -5.589 1.00 10.31 95 THR A C 1
ATOM 738 O O . THR A 1 95 ? 34.593 28.754 -4.679 1.00 10.37 95 THR A O 1
ATOM 742 N N . VAL A 1 96 ? 33.091 29.218 -6.281 1.00 10.64 96 VAL A N 1
ATOM 743 C CA . VAL A 1 96 ? 32.861 30.600 -5.852 1.00 10.56 96 VAL A CA 1
ATOM 744 C C . VAL A 1 96 ? 31.403 30.703 -5.457 1.00 10.70 96 VAL A C 1
ATOM 745 O O . VAL A 1 96 ? 30.506 30.503 -6.293 1.00 10.91 96 VAL A O 1
ATOM 749 N N . ILE A 1 97 ? 31.196 30.988 -4.179 1.00 10.31 97 ILE A N 1
ATOM 750 C CA . ILE A 1 97 ? 29.867 31.250 -3.628 1.00 10.69 97 ILE A CA 1
ATOM 751 C C . ILE A 1 97 ? 29.727 32.755 -3.495 1.00 10.38 97 ILE A C 1
ATOM 752 O O . ILE A 1 97 ? 30.555 33.397 -2.855 1.00 10.96 97 ILE A O 1
ATOM 757 N N . TYR A 1 98 ? 28.716 33.304 -4.154 1.00 10.18 98 TYR A N 1
ATOM 758 C CA . TYR A 1 98 ? 28.429 34.734 -4.074 1.00 10.15 98 TYR A CA 1
ATOM 759 C C . TYR A 1 98 ? 27.305 34.963 -3.088 1.00 10.95 98 TYR A C 1
ATOM 760 O O . TYR A 1 98 ? 26.223 34.396 -3.237 1.00 11.81 98 TYR A O 1
ATOM 769 N N . ARG A 1 99 ? 27.572 35.787 -2.074 1.00 10.54 99 ARG A N 1
ATOM 770 C CA . ARG A 1 99 ? 26.522 36.212 -1.144 1.00 12.18 99 ARG A CA 1
ATOM 771 C C . ARG A 1 99 ? 26.322 37.711 -1.246 1.00 12.89 99 ARG A C 1
ATOM 772 O O . ARG A 1 99 ? 27.270 38.481 -1.063 1.00 12.84 99 ARG A O 1
ATOM 780 N N . ASN A 1 100 ? 25.103 38.125 -1.567 1.00 14.15 100 ASN A N 1
ATOM 781 C CA . ASN A 1 100 ? 24.855 39.551 -1.705 1.00 14.81 100 ASN A CA 1
ATOM 782 C C . ASN A 1 100 ? 24.828 40.248 -0.348 1.00 16.39 100 ASN A C 1
ATOM 783 O O . ASN A 1 100 ? 24.851 39.580 0.692 1.00 15.59 100 ASN A O 1
ATOM 801 N N . GLN A 1 102 ? 22.577 41.609 1.246 1.00 20.10 102 GLN A N 1
ATOM 802 C CA . GLN A 1 102 ? 21.428 41.219 2.063 1.00 21.64 102 GLN A CA 1
ATOM 803 C C . GLN A 1 102 ? 21.355 39.734 2.437 1.00 21.29 102 GLN A C 1
ATOM 804 O O . GLN A 1 102 ? 20.327 39.262 2.919 1.00 22.76 102 GLN A O 1
ATOM 810 N N . GLY A 1 103 ? 22.441 38.998 2.208 1.00 19.87 103 GLY A N 1
ATOM 811 C CA . GLY A 1 103 ? 22.615 37.683 2.814 1.00 19.28 103 GLY A CA 1
ATOM 812 C C . GLY A 1 103 ? 22.176 36.470 2.024 1.00 18.63 103 GLY A C 1
ATOM 813 O O . GLY A 1 103 ? 22.191 35.358 2.538 1.00 19.69 103 GLY A O 1
ATOM 814 N N . GLU A 1 104 ? 21.797 36.675 0.769 1.00 17.98 104 GLU A N 1
ATOM 815 C 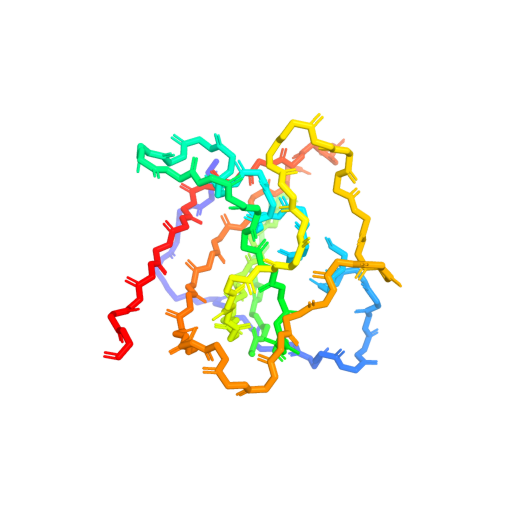CA . GLU A 1 104 ? 21.341 35.579 -0.080 1.00 17.36 104 GLU A CA 1
ATOM 816 C C . GLU A 1 104 ? 22.527 35.010 -0.840 1.00 16.31 104 GLU A C 1
ATOM 817 O O . GLU A 1 104 ? 23.273 35.756 -1.477 1.00 16.29 104 GLU A O 1
ATOM 823 N N . LYS A 1 105 ? 22.715 33.699 -0.755 1.00 16.14 105 LYS A N 1
ATOM 824 C CA . LYS A 1 105 ? 23.864 33.073 -1.403 1.00 15.72 105 LYS A CA 1
ATOM 825 C C . LYS A 1 105 ? 23.471 32.223 -2.597 1.00 15.75 105 LYS A C 1
ATOM 826 O O . LYS A 1 105 ? 22.346 31.720 -2.689 1.00 16.50 105 LYS A O 1
ATOM 832 N N . SER A 1 106 ? 24.406 32.111 -3.530 1.00 14.48 106 SER A N 1
ATOM 833 C CA . SER A 1 106 ? 24.276 31.213 -4.664 1.00 14.75 106 SER A CA 1
ATOM 834 C C . SER A 1 106 ? 25.656 30.741 -5.061 1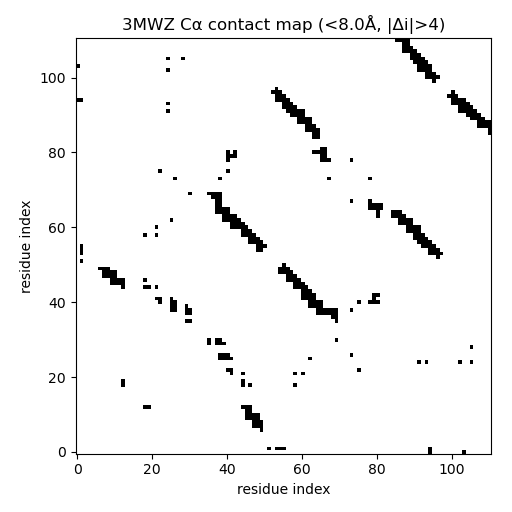.00 13.72 106 SER A C 1
ATOM 835 O O . SER A 1 106 ? 26.678 31.305 -4.652 1.00 12.93 106 SER A O 1
ATOM 838 N N . ILE A 1 107 ? 25.667 29.681 -5.851 1.00 13.11 107 ILE A N 1
ATOM 839 C CA . ILE A 1 107 ? 26.897 29.101 -6.338 1.00 12.88 107 ILE A CA 1
ATOM 840 C C . ILE A 1 107 ? 27.158 29.691 -7.716 1.00 13.28 107 ILE A C 1
ATOM 841 O O . ILE A 1 107 ? 26.477 29.348 -8.697 1.00 14.41 107 ILE A O 1
ATOM 846 N N . ASN A 1 108 ? 28.121 30.601 -7.790 1.00 13.40 108 ASN A N 1
ATOM 847 C CA . ASN A 1 108 ? 28.451 31.250 -9.058 1.00 14.14 108 ASN A CA 1
ATOM 848 C C . ASN A 1 108 ? 29.209 30.301 -9.988 1.00 14.40 108 ASN A C 1
ATOM 849 O O . ASN A 1 108 ? 28.977 30.295 -11.197 1.00 16.05 108 ASN A O 1
ATOM 854 N N . SER A 1 109 ? 30.098 29.501 -9.409 1.00 13.88 109 SER A N 1
ATOM 855 C CA . SER A 1 109 ? 30.830 28.488 -10.158 1.00 14.23 109 SER A CA 1
ATOM 856 C C . SER A 1 109 ? 31.205 27.322 -9.260 1.00 13.84 109 SER A C 1
ATOM 857 O O . SER A 1 109 ? 31.393 27.488 -8.049 1.00 12.91 109 SER A O 1
ATOM 860 N N . PHE A 1 110 ? 31.309 26.145 -9.873 1.00 14.66 110 PHE A N 1
ATOM 861 C CA . PHE A 1 110 ? 31.772 24.940 -9.209 1.00 14.52 110 PHE A CA 1
ATOM 862 C C . PHE A 1 110 ? 32.456 24.089 -10.266 1.00 15.33 110 PHE A C 1
ATOM 863 O O . PHE A 1 110 ? 31.801 23.586 -11.189 1.00 16.98 110 PHE A O 1
ATOM 871 N N . GLU A 1 111 ? 33.772 23.970 -10.142 1.00 15.28 111 GLU A N 1
ATOM 872 C CA . GLU A 1 111 ? 34.600 23.335 -11.170 1.00 17.68 111 GLU A CA 1
ATOM 873 C C . GLU A 1 111 ? 35.525 22.319 -10.532 1.00 17.43 111 GLU A C 1
ATOM 874 O O . GLU A 1 111 ? 36.235 22.629 -9.579 1.00 16.87 111 GLU A O 1
ATOM 880 N N . CYS A 1 112 ? 35.528 21.098 -11.062 1.00 18.15 112 CYS A N 1
ATOM 881 C CA . CYS A 1 112 ? 36.388 20.052 -10.512 1.00 18.70 112 CYS A CA 1
ATOM 882 C C . CYS A 1 112 ? 37.490 19.635 -11.460 1.00 18.00 112 CYS A C 1
ATOM 883 O O . CYS A 1 112 ? 37.260 19.412 -12.657 1.00 19.92 112 CYS A O 1
ATOM 886 N N . ALA A 1 113 ? 38.687 19.548 -10.903 1.00 16.06 113 ALA A N 1
ATOM 887 C CA . ALA A 1 113 ? 39.825 18.972 -11.604 1.00 15.71 113 ALA A CA 1
ATOM 888 C C . ALA A 1 113 ? 39.635 17.471 -11.611 1.00 15.45 113 ALA A C 1
ATOM 889 O O . ALA A 1 113 ? 39.038 16.912 -10.700 1.00 16.65 113 ALA A O 1
ATOM 891 N N . ALA A 1 114 ? 40.152 16.802 -12.634 1.00 14.73 114 ALA A N 1
ATOM 892 C CA . ALA A 1 114 ? 40.082 15.341 -12.685 1.00 14.57 114 ALA A CA 1
ATOM 893 C C . ALA A 1 114 ? 40.865 14.669 -11.548 1.00 14.25 114 ALA A C 1
ATOM 894 O O . ALA A 1 114 ? 41.867 15.198 -11.072 1.00 14.05 114 ALA A O 1
ATOM 896 N N . ALA A 1 115 ? 40.425 13.481 -11.134 1.00 14.23 115 ALA A N 1
ATOM 897 C CA . ALA A 1 115 ? 41.169 12.722 -10.129 1.00 14.08 115 ALA A CA 1
ATOM 898 C C . ALA A 1 115 ? 42.494 12.202 -10.680 1.00 15.68 115 ALA A C 1
ATOM 899 O O . ALA A 1 115 ? 42.671 12.111 -11.905 1.00 15.58 115 ALA A O 1
#

Secondary structure (DSSP, 8-state):
----SS--EEE-TTS-TTTT--HHHHHHHHHTSTT--EEEEEEE--EEEEESSSEEEEEEEEEEEEEEETTSPP-TTT-PPPTTS-EEEEEEEEEE----EEEEEEEE---

Radius of gyration: 14.06 Å; Cα contacts (8 Å, |Δi|>4): 225; chains: 1; bounding box: 26×40×26 Å

CATH classification: 3.10.450.10

Sequence (111 aa):
ELALRGGYRERSNQDDPEYLEAHYATSTWSAQQPGKTHFDTVVEVKVETQTVAGTNYRLTLKVAESTCELTSTYNKDTCQANANAAQRTCTTVIYRNQGEKSINSFECAAA

Solvent-accessible surface area: 6919 Å² total

Nearest PDB structures (foldseek):
  3mwz-assembly1_A  TM=1.009E+00  e=6.727E-18  Ixodes scapularis
  3lh4-assembly1_A  TM=9.954E-01  e=2.419E-16  Ixodes scapularis
  3gax-assembly1_A  TM=8.255E-01  e=4.604E-05  Homo sapiens
  8v57-assembly1_D  TM=7.836E-01  e=3.184E-05  Mus musculus
  6uio-assembly1_D  TM=7.754E-01  e=5.476E-04  Mus musculus

Organism: Ixodes scapularis (NCBI:txid6945)

B-factor: mean 20.99, std 10.22, range [8.08, 70.8]